Protein AF-A0A7X3YQQ8-F1 (afdb_monomer_lite)

Radius of gyration: 18.49 Å; chains: 1; bounding box: 49×36×47 Å

Foldseek 3Di:
DVVVVVVLLVVLLVVLQVVLVVVVVPDDPPPALEEATQDPFLQSDDQDPSAAYEYEHRQVQADEPPDCDGSVNVRLVRNLQDNVPHGGDPSVRYDYHHHHPVLSVVLSVLSSQLVVLVVCLVCVVVVVHDPVRNVVSVVSNVVSVVSNVVSSVVD

Sequence (155 aa):
MDRAGQLEKSLVLMEIDKTLAESIRGMDRGHFAAVQVAPRSSVDVPDDPGGVRAVVLGVAHAHTSRSDSSDAMTEVKDILLQRGNAPRVYRNTLVFLAADSRQMDTLQDAMGIYLAWNDIVRDAERLDLRASDVALATTRTTEARETVQTRLKEA

Secondary structure (DSSP, 8-state):
-HHHHHHHHHHHHHHHHHHHHHHHHTS--TT-S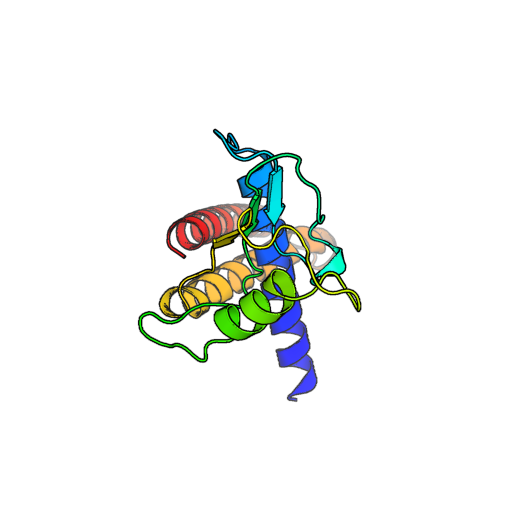EEEES-SSGGGS---SS--EEEE--TTS-B-TT-TTSHHHHHHHHHHHEETTEE-S-GGGEEEE--BHHHHHHHHHHHHHHHHHHHHHHTTTTTT--HHHHHHHHHHHHHHHHHHHHHHHH-

Structure (mmCIF, N/CA/C/O backbone):
data_AF-A0A7X3YQQ8-F1
#
_entry.id   AF-A0A7X3YQQ8-F1
#
loop_
_atom_site.group_PDB
_atom_site.id
_atom_site.type_symbol
_atom_site.label_atom_id
_atom_site.label_alt_id
_atom_site.label_comp_id
_atom_site.label_asym_id
_atom_site.label_entity_id
_atom_site.label_seq_id
_atom_site.pdbx_PDB_ins_code
_atom_site.Cartn_x
_atom_site.Cartn_y
_atom_site.Cartn_z
_atom_site.occupancy
_atom_site.B_iso_or_equiv
_atom_site.auth_seq_id
_atom_site.auth_comp_id
_atom_site.auth_asym_id
_atom_site.auth_atom_id
_atom_site.pdbx_PDB_model_num
ATOM 1 N N . MET A 1 1 ? 0.538 -22.872 16.201 1.00 54.91 1 MET A N 1
ATOM 2 C CA . MET A 1 1 ? 0.279 -21.447 16.498 1.00 54.91 1 MET A CA 1
ATOM 3 C C . MET A 1 1 ? 0.839 -20.502 15.433 1.00 54.91 1 MET A C 1
ATOM 5 O O . MET A 1 1 ? 0.209 -19.490 15.199 1.00 54.91 1 MET A O 1
ATOM 9 N N . ASP A 1 2 ? 1.927 -20.838 14.729 1.00 70.69 2 ASP A N 1
ATOM 10 C CA . ASP A 1 2 ? 2.587 -19.933 13.760 1.00 70.69 2 ASP A CA 1
ATOM 11 C C . ASP A 1 2 ? 1.749 -19.585 12.499 1.00 70.69 2 ASP A C 1
ATOM 13 O O . ASP A 1 2 ? 1.724 -18.450 12.036 1.00 70.69 2 ASP A O 1
ATOM 17 N N . ARG A 1 3 ? 0.942 -20.526 11.986 1.00 57.78 3 ARG A N 1
ATOM 18 C CA . ARG A 1 3 ? 0.157 -20.314 10.752 1.00 57.78 3 ARG A CA 1
ATOM 19 C C . ARG A 1 3 ? -0.961 -19.265 10.872 1.00 57.78 3 ARG A C 1
ATOM 21 O O . ARG A 1 3 ? -1.295 -18.638 9.877 1.00 57.78 3 ARG A O 1
ATOM 28 N N . ALA A 1 4 ? -1.554 -19.093 12.056 1.00 65.62 4 ALA A N 1
ATOM 29 C CA . ALA A 1 4 ? -2.653 -18.142 12.255 1.00 65.62 4 ALA A CA 1
ATOM 30 C C . ALA A 1 4 ? -2.148 -16.690 12.215 1.00 65.62 4 ALA A C 1
ATOM 32 O O . ALA A 1 4 ? -2.659 -15.894 11.435 1.00 65.62 4 ALA A O 1
ATOM 33 N N . GLY A 1 5 ? -1.068 -16.389 12.947 1.00 74.00 5 GLY A N 1
ATOM 34 C CA . GLY A 1 5 ? -0.453 -15.057 12.931 1.00 74.00 5 GLY A CA 1
ATOM 35 C C . GLY A 1 5 ? 0.136 -14.677 11.567 1.00 74.00 5 GLY A C 1
ATOM 36 O O . GLY A 1 5 ? 0.095 -13.515 11.173 1.00 74.00 5 GLY A O 1
ATOM 37 N N . GLN A 1 6 ? 0.626 -15.652 10.792 1.00 73.88 6 GLN A N 1
ATOM 38 C CA . GLN A 1 6 ? 1.072 -15.403 9.416 1.00 73.88 6 GLN A CA 1
ATOM 39 C C . GLN A 1 6 ? -0.080 -14.982 8.495 1.00 73.88 6 GLN A C 1
ATOM 41 O O . GLN A 1 6 ? 0.081 -14.041 7.722 1.00 73.88 6 GLN A O 1
ATOM 46 N N . LEU A 1 7 ? -1.243 -15.635 8.596 1.00 72.38 7 LEU A N 1
ATOM 47 C CA . LEU A 1 7 ? -2.426 -15.264 7.814 1.00 72.38 7 LEU A CA 1
ATOM 48 C C . LEU A 1 7 ? -2.931 -13.864 8.186 1.00 72.38 7 LEU A C 1
ATOM 50 O O . LEU A 1 7 ? -3.274 -13.091 7.294 1.00 72.38 7 LEU A O 1
ATOM 54 N N . GLU A 1 8 ? -2.920 -13.522 9.476 1.00 86.06 8 GLU A N 1
ATOM 55 C CA . GLU A 1 8 ? -3.277 -12.183 9.962 1.00 86.06 8 GLU A CA 1
ATOM 56 C C . GLU A 1 8 ? -2.327 -11.115 9.411 1.00 86.06 8 GLU A C 1
ATOM 58 O O . GLU A 1 8 ? -2.778 -10.120 8.846 1.00 86.06 8 GLU A O 1
ATOM 63 N N . LYS A 1 9 ? -1.010 -11.351 9.467 1.00 88.88 9 LYS A N 1
ATOM 64 C CA . LYS A 1 9 ? -0.023 -10.423 8.902 1.00 88.88 9 LYS A CA 1
ATOM 65 C C . LYS A 1 9 ? -0.199 -10.248 7.392 1.00 88.88 9 LYS A C 1
ATOM 67 O O . LYS A 1 9 ? -0.160 -9.127 6.896 1.00 88.88 9 LYS A O 1
ATOM 72 N N . SER A 1 10 ? -0.417 -11.335 6.651 1.00 91.31 10 SER A N 1
ATOM 73 C CA . SER A 1 10 ? -0.663 -11.263 5.205 1.00 91.31 10 SER A CA 1
ATOM 74 C C . SER A 1 10 ? -1.930 -10.476 4.864 1.00 91.31 10 SER A C 1
ATOM 76 O O . SER A 1 10 ? -1.923 -9.711 3.901 1.00 91.31 10 SER A O 1
ATOM 78 N N . LEU A 1 11 ? -2.998 -10.633 5.652 1.00 93.56 11 LEU A N 1
ATOM 79 C CA . LEU A 1 11 ? -4.234 -9.870 5.482 1.00 93.56 11 LEU A CA 1
ATOM 80 C C . LEU A 1 11 ? -4.001 -8.373 5.711 1.00 93.56 11 LEU A C 1
ATOM 82 O O . LEU A 1 11 ? -4.444 -7.557 4.906 1.00 93.56 11 LEU A O 1
ATOM 86 N N . VAL A 1 12 ? -3.265 -8.020 6.768 1.00 95.56 12 VAL A N 1
ATOM 87 C CA . VAL A 1 12 ? -2.916 -6.628 7.078 1.00 95.56 12 VAL A CA 1
ATOM 88 C C . VAL A 1 12 ? -2.138 -5.989 5.927 1.00 95.56 12 VAL A C 1
ATOM 90 O O . VAL A 1 12 ? -2.521 -4.920 5.459 1.00 95.56 12 VAL A O 1
ATOM 93 N N . LEU A 1 13 ? -1.087 -6.645 5.423 1.00 94.94 13 LEU A N 1
ATOM 94 C CA . LEU A 1 13 ? -0.292 -6.117 4.306 1.00 94.94 13 LEU A CA 1
ATOM 95 C C . LEU A 1 13 ? -1.132 -5.946 3.032 1.00 94.94 13 LEU A C 1
ATOM 97 O O . LEU A 1 13 ? -1.028 -4.919 2.364 1.00 94.94 13 LEU A O 1
ATOM 101 N N . MET A 1 14 ? -2.010 -6.909 2.731 1.00 95.75 14 MET A N 1
ATOM 102 C CA . MET A 1 14 ? -2.920 -6.826 1.586 1.00 95.75 14 MET A CA 1
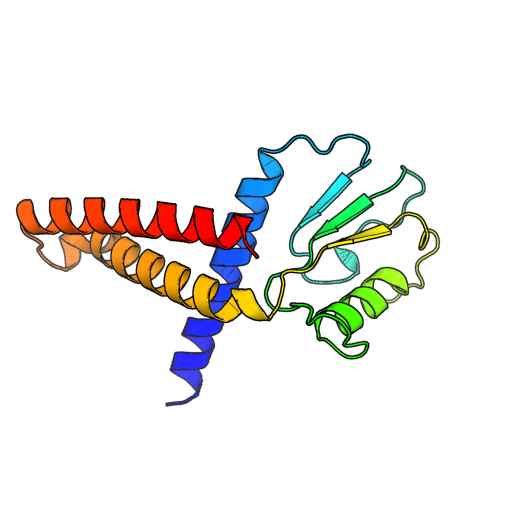ATOM 103 C C . MET A 1 14 ? -3.862 -5.622 1.686 1.00 95.75 14 MET A C 1
ATOM 105 O O . MET A 1 14 ? -4.069 -4.922 0.692 1.00 95.75 14 MET A O 1
ATOM 109 N N . GLU A 1 15 ? -4.438 -5.367 2.863 1.00 96.44 15 GLU A N 1
ATOM 110 C CA . GLU A 1 15 ? -5.339 -4.226 3.036 1.00 96.44 15 GLU A CA 1
ATOM 111 C C . GLU A 1 15 ? -4.577 -2.895 2.977 1.00 96.44 15 GLU A C 1
ATOM 113 O O . GLU A 1 15 ? -5.106 -1.910 2.455 1.00 96.44 15 GLU A O 1
ATOM 118 N N . ILE A 1 16 ? -3.318 -2.854 3.429 1.00 96.75 16 ILE A N 1
ATOM 119 C CA . ILE A 1 16 ? -2.458 -1.674 3.258 1.00 96.75 16 ILE A CA 1
ATOM 120 C C . ILE A 1 16 ? -2.221 -1.402 1.770 1.00 96.75 16 ILE A C 1
ATOM 122 O O . ILE A 1 16 ? -2.460 -0.280 1.329 1.00 96.75 16 ILE A O 1
ATOM 126 N N . ASP A 1 17 ? -1.831 -2.407 0.982 1.00 96.12 17 ASP A N 1
ATOM 127 C CA . ASP A 1 17 ? -1.603 -2.254 -0.464 1.00 96.12 17 ASP A CA 1
ATOM 128 C C . ASP A 1 17 ? -2.869 -1.801 -1.203 1.00 96.12 17 ASP A C 1
ATOM 130 O O . ASP A 1 17 ? -2.823 -0.936 -2.083 1.00 96.12 17 ASP A O 1
ATOM 134 N N . LYS A 1 18 ? -4.030 -2.337 -0.817 1.00 95.56 18 LYS A N 1
ATOM 135 C CA . LYS A 1 18 ? -5.328 -1.904 -1.344 1.00 95.56 18 LYS A CA 1
ATOM 136 C C . LYS A 1 18 ? -5.618 -0.442 -0.994 1.00 95.56 18 LYS A C 1
ATOM 138 O O . LYS A 1 18 ? -5.966 0.337 -1.881 1.00 95.56 18 LYS A O 1
ATOM 143 N N . THR A 1 19 ? -5.425 -0.055 0.266 1.00 94.62 19 THR A N 1
ATOM 144 C CA . THR A 1 19 ? -5.623 1.329 0.731 1.00 94.62 19 THR A CA 1
ATOM 145 C C . THR A 1 19 ? -4.671 2.297 0.021 1.00 94.62 19 THR A C 1
ATOM 147 O O . THR A 1 19 ? -5.071 3.390 -0.382 1.00 94.62 19 THR A O 1
ATOM 150 N N . LEU A 1 20 ? -3.420 1.884 -0.197 1.00 93.94 20 LEU A N 1
ATOM 151 C CA . LEU A 1 20 ? -2.417 2.626 -0.958 1.00 93.94 20 LEU A CA 1
ATOM 152 C C . LEU A 1 20 ? -2.850 2.829 -2.415 1.00 93.94 20 LEU A C 1
ATOM 154 O O . LEU A 1 20 ? -2.794 3.949 -2.927 1.00 93.94 20 LEU A O 1
ATOM 158 N N . ALA A 1 21 ? -3.332 1.774 -3.073 1.00 93.94 21 ALA A N 1
ATOM 159 C CA . ALA A 1 21 ? -3.831 1.848 -4.442 1.00 93.94 21 ALA A CA 1
ATOM 160 C C . ALA A 1 21 ? -5.039 2.784 -4.572 1.00 93.94 21 ALA A C 1
ATOM 162 O O . ALA A 1 21 ? -5.107 3.556 -5.528 1.00 93.94 21 ALA A O 1
ATOM 163 N N . GLU A 1 22 ? -5.974 2.754 -3.622 1.00 93.62 22 GLU A N 1
ATOM 164 C CA . GLU A 1 22 ? -7.109 3.685 -3.578 1.00 93.62 22 GLU A CA 1
ATOM 165 C C . GLU A 1 22 ? -6.647 5.135 -3.382 1.00 93.62 22 GLU A C 1
ATOM 167 O O . GLU A 1 22 ? -7.100 6.025 -4.105 1.00 93.62 22 GLU A O 1
ATOM 172 N N . SER A 1 23 ? -5.697 5.362 -2.470 1.00 91.31 23 SER A N 1
ATOM 173 C CA . SER A 1 23 ? -5.113 6.681 -2.204 1.00 91.31 23 SER A CA 1
ATOM 174 C C . SER A 1 23 ? -4.450 7.272 -3.454 1.00 91.31 23 SER A C 1
ATOM 176 O O . SER A 1 23 ? -4.755 8.397 -3.845 1.00 91.31 23 SER A O 1
ATOM 178 N N . ILE A 1 24 ? -3.611 6.494 -4.147 1.00 91.12 24 ILE A N 1
ATOM 179 C CA . ILE A 1 24 ? -2.886 6.947 -5.346 1.00 91.12 24 ILE A CA 1
ATOM 180 C C . ILE A 1 24 ? -3.818 7.146 -6.543 1.00 91.12 24 ILE A C 1
ATOM 182 O O . ILE A 1 24 ? -3.620 8.080 -7.317 1.00 91.12 24 ILE A O 1
ATOM 186 N N . ARG A 1 25 ? -4.859 6.318 -6.708 1.00 88.56 25 ARG A N 1
ATOM 187 C CA . ARG A 1 25 ? -5.848 6.497 -7.791 1.00 88.56 25 ARG A CA 1
ATOM 188 C C . ARG A 1 25 ? -6.564 7.846 -7.724 1.00 88.56 25 ARG A C 1
ATOM 190 O O . ARG A 1 25 ? -6.996 8.336 -8.763 1.00 88.56 25 ARG A O 1
ATOM 197 N N . GLY A 1 26 ? -6.705 8.420 -6.529 1.00 85.56 26 GLY A N 1
ATOM 198 C CA . GLY A 1 26 ? -7.284 9.748 -6.327 1.00 85.56 26 GLY A CA 1
ATOM 199 C C . GLY A 1 26 ? -6.311 10.912 -6.546 1.00 85.56 26 GLY A C 1
ATOM 200 O O . GLY A 1 26 ? -6.747 12.061 -6.517 1.00 85.56 26 GLY A O 1
ATOM 201 N N . MET A 1 27 ? -5.016 10.648 -6.743 1.00 87.81 27 MET A N 1
ATOM 202 C CA . MET A 1 27 ? -3.985 11.679 -6.896 1.00 87.81 27 MET A CA 1
ATOM 203 C C . MET A 1 27 ? -3.713 12.017 -8.363 1.00 87.81 27 MET A C 1
ATOM 205 O O . MET A 1 27 ? -3.879 11.191 -9.263 1.00 87.81 27 MET A O 1
ATOM 209 N N . ASP A 1 28 ? -3.233 13.239 -8.599 1.00 89.56 28 ASP A N 1
ATOM 210 C CA . ASP A 1 28 ? -2.671 13.602 -9.895 1.00 89.56 28 ASP A CA 1
ATOM 211 C C . ASP A 1 28 ? -1.338 12.870 -10.107 1.00 89.56 28 ASP A C 1
ATOM 213 O O . ASP A 1 28 ? -0.409 12.962 -9.304 1.00 89.56 28 ASP A O 1
ATOM 217 N N . ARG A 1 29 ? -1.244 12.148 -11.223 1.00 89.69 29 ARG A N 1
ATOM 218 C CA . ARG A 1 29 ? -0.032 11.443 -11.660 1.00 89.69 29 ARG A CA 1
ATOM 219 C C . ARG A 1 29 ? 1.044 12.382 -12.212 1.00 89.69 29 ARG A C 1
ATOM 221 O O . ARG A 1 29 ? 2.142 11.922 -12.529 1.00 89.69 29 ARG A O 1
ATOM 228 N N . GLY A 1 30 ? 0.740 13.669 -12.379 1.00 91.00 30 GLY A N 1
ATOM 229 C CA . GLY A 1 30 ? 1.662 14.670 -12.900 1.00 91.00 30 GLY A CA 1
ATOM 230 C C . GLY A 1 30 ? 2.192 14.284 -14.282 1.00 91.00 30 GLY A C 1
ATOM 231 O O . GLY A 1 30 ? 1.432 13.965 -15.195 1.00 91.00 30 GLY A O 1
ATOM 232 N N . HIS A 1 31 ? 3.518 14.285 -14.437 1.00 90.44 31 HIS A N 1
ATOM 233 C CA . HIS A 1 31 ? 4.180 13.979 -15.711 1.00 90.44 31 HIS A CA 1
ATOM 234 C C . HIS A 1 31 ? 4.415 12.481 -15.971 1.00 90.44 31 HIS A C 1
ATOM 236 O O . HIS A 1 31 ? 4.985 12.130 -17.006 1.00 90.44 31 HIS A O 1
ATOM 242 N N . PHE A 1 32 ? 3.991 11.586 -15.072 1.00 94.12 32 PHE A N 1
ATOM 243 C CA . PHE A 1 32 ? 4.135 10.149 -15.296 1.00 94.12 32 PHE A CA 1
ATOM 244 C C . PHE A 1 32 ? 3.110 9.635 -16.314 1.00 94.12 32 PHE A C 1
ATOM 246 O O . PHE A 1 32 ? 1.897 9.850 -16.197 1.00 94.12 32 PHE A O 1
ATOM 253 N N . ALA A 1 33 ? 3.594 8.872 -17.295 1.00 93.56 33 ALA A N 1
ATOM 254 C CA . ALA A 1 33 ? 2.766 8.211 -18.299 1.00 93.56 33 ALA A CA 1
ATOM 255 C C . ALA A 1 33 ? 1.788 7.214 -17.661 1.00 93.56 33 ALA A C 1
ATOM 257 O O . ALA A 1 33 ? 0.658 7.077 -18.129 1.00 93.56 33 ALA A O 1
ATOM 258 N N . ALA A 1 34 ? 2.199 6.567 -16.568 1.00 92.56 34 ALA A N 1
ATOM 259 C CA . ALA A 1 34 ? 1.345 5.750 -15.718 1.00 92.56 34 ALA A CA 1
ATOM 260 C C . ALA A 1 34 ? 1.969 5.572 -14.324 1.00 92.56 34 ALA A C 1
ATOM 262 O O . ALA A 1 34 ? 3.187 5.677 -14.168 1.00 92.56 34 ALA A O 1
ATOM 263 N N . VAL A 1 35 ? 1.131 5.238 -13.342 1.00 95.38 35 VAL A N 1
ATOM 264 C CA . VAL A 1 35 ? 1.557 4.831 -11.996 1.00 95.38 35 VAL A CA 1
ATOM 265 C C . VAL A 1 35 ? 1.090 3.395 -11.763 1.00 95.38 35 VAL A C 1
ATOM 267 O O . VAL A 1 35 ? -0.101 3.107 -11.871 1.00 95.38 35 VAL A O 1
ATOM 270 N N . GLN A 1 36 ? 2.022 2.479 -11.516 1.00 95.38 36 GLN A N 1
ATOM 271 C CA . GLN A 1 36 ? 1.752 1.103 -11.104 1.00 95.38 36 GLN A CA 1
ATOM 272 C C . GLN A 1 36 ? 1.872 1.042 -9.584 1.00 95.38 36 GLN A C 1
ATOM 274 O O . GLN A 1 36 ? 2.886 1.469 -9.044 1.00 95.38 36 GLN A O 1
ATOM 279 N N . VAL A 1 37 ? 0.847 0.538 -8.900 1.00 96.06 37 VAL A N 1
ATOM 280 C CA . VAL A 1 37 ? 0.817 0.471 -7.432 1.00 96.06 37 VAL A CA 1
ATOM 281 C C . VAL A 1 37 ? 0.720 -0.977 -6.998 1.00 96.06 37 VAL A C 1
ATOM 283 O O . VAL A 1 37 ? -0.143 -1.692 -7.507 1.00 96.06 37 VAL A O 1
ATOM 286 N N . ALA A 1 38 ? 1.596 -1.372 -6.075 1.00 95.69 38 ALA A N 1
ATOM 287 C CA . ALA A 1 38 ? 1.711 -2.715 -5.525 1.00 95.69 38 ALA A CA 1
ATOM 288 C C . ALA A 1 38 ? 1.591 -3.813 -6.607 1.00 95.69 38 ALA A C 1
ATOM 290 O O . ALA A 1 38 ? 0.694 -4.660 -6.527 1.00 95.69 38 ALA A O 1
ATOM 291 N N . PRO A 1 39 ? 2.435 -3.782 -7.665 1.00 95.88 39 PRO A N 1
ATOM 292 C CA . PRO A 1 39 ? 2.456 -4.864 -8.645 1.00 95.88 39 PRO A CA 1
ATOM 293 C C . PRO A 1 39 ? 2.759 -6.187 -7.931 1.00 95.88 39 PRO A C 1
ATOM 295 O O . PRO A 1 39 ? 3.575 -6.222 -7.014 1.00 95.88 39 PRO A O 1
ATOM 298 N N . ARG A 1 40 ? 2.107 -7.280 -8.341 1.00 92.88 40 ARG A N 1
ATOM 299 C CA . ARG A 1 40 ? 2.345 -8.610 -7.755 1.00 92.88 40 ARG A CA 1
ATOM 300 C C . ARG A 1 40 ? 3.557 -9.297 -8.373 1.00 92.88 40 ARG A C 1
ATOM 302 O O . ARG A 1 40 ? 4.052 -10.271 -7.819 1.00 92.88 40 ARG A O 1
ATOM 309 N N . SER A 1 41 ? 3.954 -8.855 -9.564 1.00 94.19 41 SER A N 1
ATOM 310 C CA . SER A 1 41 ? 5.130 -9.336 -10.280 1.00 94.19 41 SER A CA 1
ATOM 311 C C . SER A 1 41 ? 5.578 -8.337 -11.346 1.00 94.19 41 SER A C 1
ATOM 313 O O . SER A 1 41 ? 4.820 -7.451 -11.756 1.00 94.19 41 SER A O 1
ATOM 315 N N . SER A 1 42 ? 6.764 -8.557 -11.910 1.00 95.88 42 SER A N 1
ATOM 316 C CA . SER A 1 42 ? 7.284 -7.793 -13.050 1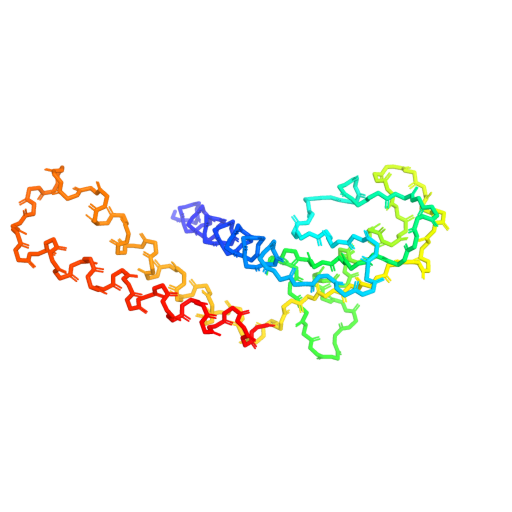.00 95.88 42 SER A CA 1
ATOM 317 C C . SER A 1 42 ? 6.404 -7.812 -14.311 1.00 95.88 42 SER A C 1
ATOM 319 O O . SER A 1 42 ? 6.544 -6.931 -15.162 1.00 95.88 42 SER A O 1
ATOM 321 N N . VAL A 1 43 ? 5.467 -8.761 -14.446 1.00 95.69 43 VAL A N 1
ATOM 322 C CA . VAL A 1 43 ? 4.496 -8.816 -15.561 1.00 95.69 43 VAL A CA 1
ATOM 323 C C . VAL A 1 43 ? 3.468 -7.687 -15.480 1.00 95.69 43 VAL A C 1
ATOM 325 O O . VAL A 1 43 ? 3.020 -7.193 -16.520 1.00 95.69 43 VAL A O 1
ATOM 328 N N . ASP A 1 44 ? 3.129 -7.254 -14.264 1.00 94.88 44 ASP A N 1
ATOM 329 C CA . ASP A 1 44 ? 2.103 -6.236 -14.009 1.00 94.88 44 ASP A CA 1
ATOM 330 C C . ASP A 1 44 ? 2.575 -4.824 -14.370 1.00 94.88 44 ASP A C 1
ATOM 332 O O . ASP A 1 44 ? 1.778 -3.887 -14.441 1.00 94.88 44 ASP A O 1
ATOM 336 N N . VAL A 1 45 ? 3.874 -4.663 -14.632 1.00 95.38 45 VAL A N 1
ATOM 337 C CA . VAL A 1 45 ? 4.461 -3.416 -15.110 1.00 95.38 45 VAL A CA 1
ATOM 338 C C . VAL A 1 45 ? 4.646 -3.519 -16.630 1.00 95.38 45 VAL A C 1
ATOM 340 O O . VAL A 1 45 ? 5.464 -4.310 -17.104 1.00 95.38 45 VAL A O 1
ATOM 343 N N . PRO A 1 46 ? 3.927 -2.733 -17.450 1.00 93.94 46 PRO A N 1
ATOM 344 C CA . PRO A 1 46 ? 4.113 -2.744 -18.901 1.00 93.94 46 PRO A CA 1
ATOM 345 C C . PRO A 1 46 ? 5.532 -2.333 -19.325 1.00 93.94 46 PRO A C 1
ATOM 347 O O . PRO A 1 46 ? 6.186 -1.540 -18.647 1.00 93.94 46 PRO A O 1
ATOM 350 N N . ASP A 1 47 ? 6.013 -2.877 -20.445 1.00 93.88 47 ASP A N 1
ATOM 351 C CA . ASP A 1 47 ? 7.289 -2.505 -21.076 1.00 93.88 47 ASP A CA 1
ATOM 352 C C . ASP A 1 47 ? 7.010 -1.900 -22.451 1.00 93.88 47 ASP A C 1
ATOM 354 O O . ASP A 1 47 ? 6.920 -2.605 -23.453 1.00 93.88 47 ASP A O 1
ATOM 358 N N . ASP A 1 48 ? 6.789 -0.591 -22.478 1.00 88.69 48 ASP A N 1
ATOM 359 C CA . ASP A 1 48 ? 6.458 0.155 -23.686 1.00 88.69 48 ASP A CA 1
ATOM 360 C C . ASP A 1 48 ? 7.169 1.518 -23.701 1.00 88.69 48 ASP A C 1
ATOM 362 O O . ASP A 1 48 ? 7.516 2.048 -22.642 1.00 88.69 48 ASP A O 1
ATOM 366 N N . PRO A 1 49 ? 7.384 2.113 -24.889 1.00 87.50 49 PRO A N 1
ATOM 367 C CA . PRO A 1 49 ? 8.069 3.397 -25.026 1.00 87.50 49 PRO A CA 1
ATOM 368 C C . PRO A 1 49 ? 7.204 4.604 -24.617 1.00 87.50 49 PRO A C 1
ATOM 370 O O . PRO A 1 49 ? 7.587 5.740 -24.886 1.00 87.50 49 PRO A O 1
ATOM 373 N N . GLY A 1 50 ? 6.037 4.397 -23.993 1.00 84.88 50 GLY A N 1
ATOM 374 C CA . GLY A 1 50 ? 5.006 5.416 -23.755 1.00 84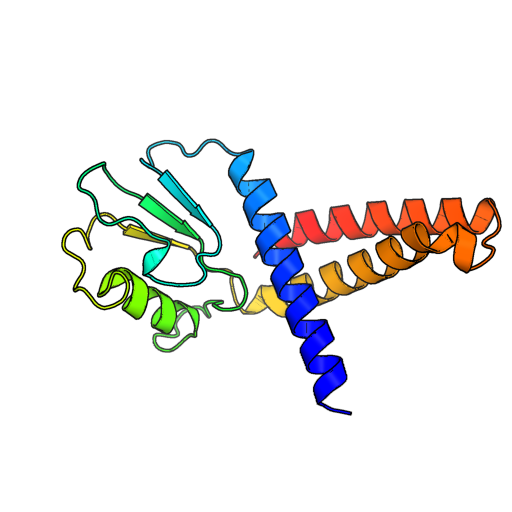.88 50 GLY A CA 1
ATOM 375 C C . GLY A 1 50 ? 5.356 6.510 -22.739 1.00 84.88 50 GLY A C 1
ATOM 376 O O . GLY A 1 50 ? 4.492 7.319 -22.411 1.00 84.88 50 GLY A O 1
ATOM 377 N N . GLY A 1 51 ? 6.595 6.551 -22.243 1.00 89.06 51 GLY A N 1
ATOM 378 C CA . GLY A 1 51 ? 7.098 7.554 -21.304 1.00 89.06 51 GLY A CA 1
ATOM 379 C C . GLY A 1 51 ? 7.491 6.975 -19.944 1.00 89.06 51 GLY A C 1
ATOM 380 O O . GLY A 1 51 ? 7.507 5.762 -19.739 1.00 89.06 51 GLY A O 1
ATOM 381 N N . VAL A 1 52 ? 7.839 7.865 -19.011 1.00 94.31 52 VAL A N 1
ATOM 382 C CA . VAL A 1 52 ? 8.293 7.485 -17.665 1.00 94.31 52 VAL A CA 1
ATOM 383 C C . VAL A 1 52 ? 7.116 7.001 -16.821 1.00 94.31 52 VAL A C 1
ATOM 385 O O . VAL A 1 52 ? 6.059 7.633 -16.791 1.00 94.31 52 VAL A O 1
ATOM 388 N N . ARG A 1 53 ? 7.307 5.894 -16.108 1.00 94.31 53 ARG A N 1
ATOM 389 C CA . ARG A 1 53 ? 6.324 5.259 -15.233 1.00 94.31 53 ARG A CA 1
ATOM 390 C C . ARG A 1 53 ? 6.823 5.255 -13.800 1.00 94.31 53 ARG A C 1
ATOM 392 O O . ARG A 1 53 ? 7.985 4.939 -13.551 1.00 94.31 53 ARG A O 1
ATOM 399 N N . ALA A 1 54 ? 5.932 5.576 -12.873 1.00 96.00 54 ALA A N 1
ATOM 400 C CA . ALA A 1 54 ? 6.189 5.380 -11.457 1.00 96.00 54 ALA A CA 1
ATOM 401 C C . ALA A 1 54 ? 5.698 3.987 -11.046 1.00 96.00 54 ALA A C 1
ATOM 403 O O . ALA A 1 54 ? 4.583 3.596 -11.386 1.00 96.00 54 ALA A O 1
ATOM 404 N N . VAL A 1 55 ? 6.519 3.251 -10.312 1.00 96.81 55 VAL A N 1
ATOM 405 C CA . VAL A 1 55 ? 6.202 1.949 -9.734 1.00 96.81 55 VAL A CA 1
ATOM 406 C C . VAL A 1 55 ? 6.303 2.092 -8.222 1.00 96.81 55 VAL A C 1
ATOM 408 O O . VAL A 1 55 ? 7.394 2.213 -7.671 1.00 96.81 55 VAL A O 1
ATOM 411 N N . VAL A 1 56 ? 5.158 2.108 -7.553 1.00 96.56 56 VAL A N 1
ATOM 412 C CA . VAL A 1 56 ? 5.068 2.084 -6.095 1.00 96.56 56 VAL A CA 1
ATOM 413 C C . VAL A 1 56 ? 5.011 0.624 -5.673 1.00 96.56 56 VAL A C 1
ATOM 415 O O . VAL A 1 56 ? 4.048 -0.071 -5.998 1.00 96.56 56 VAL A O 1
ATOM 418 N N . LEU A 1 57 ? 6.061 0.143 -5.015 1.00 96.88 57 LEU A N 1
ATOM 419 C CA . LEU A 1 57 ? 6.148 -1.234 -4.544 1.00 96.88 57 LEU A CA 1
ATOM 420 C C . LEU A 1 57 ? 5.108 -1.498 -3.453 1.00 96.88 57 LEU A C 1
ATOM 422 O O . LEU A 1 57 ? 4.716 -0.587 -2.723 1.00 96.88 57 LEU A O 1
ATOM 426 N N . GLY A 1 58 ? 4.680 -2.755 -3.347 1.00 95.00 58 GLY A N 1
ATOM 427 C CA . GLY A 1 58 ? 3.835 -3.183 -2.237 1.00 95.00 58 GLY A CA 1
ATOM 428 C C . GLY A 1 58 ? 4.582 -3.066 -0.910 1.00 95.00 58 GLY A C 1
ATOM 429 O O . GLY A 1 58 ? 5.810 -3.174 -0.861 1.00 95.00 58 GLY A O 1
ATOM 430 N N . VAL A 1 59 ? 3.850 -2.875 0.182 1.00 94.25 59 VAL A N 1
ATOM 431 C CA . VAL A 1 59 ? 4.438 -2.601 1.501 1.00 94.25 59 VAL A CA 1
ATOM 432 C C . VAL A 1 59 ? 5.202 -3.782 2.107 1.00 94.25 59 VAL A C 1
ATOM 434 O O . VAL A 1 59 ? 5.970 -3.608 3.050 1.00 94.25 59 VAL A O 1
ATOM 437 N N . ALA A 1 60 ? 5.046 -4.979 1.535 1.00 93.25 60 ALA A N 1
ATOM 438 C CA . ALA A 1 60 ? 5.896 -6.131 1.828 1.00 93.25 60 ALA A CA 1
ATOM 439 C C . ALA A 1 60 ? 7.356 -5.928 1.373 1.00 93.25 60 ALA A C 1
ATOM 441 O O . ALA A 1 60 ? 8.259 -6.557 1.915 1.00 93.25 60 ALA A O 1
ATOM 442 N N . HIS A 1 61 ? 7.595 -5.034 0.411 1.00 94.88 61 HIS A N 1
ATOM 443 C CA . HIS A 1 61 ? 8.906 -4.726 -0.156 1.00 94.88 61 HIS A CA 1
ATOM 444 C C . HIS A 1 61 ? 9.385 -3.354 0.324 1.00 94.88 61 HIS A C 1
ATOM 446 O O . HIS A 1 61 ? 9.643 -2.449 -0.471 1.00 94.88 61 HIS A O 1
ATOM 452 N N . ALA A 1 62 ? 9.474 -3.181 1.643 1.00 94.00 62 ALA A N 1
ATOM 453 C CA . ALA A 1 62 ? 9.941 -1.938 2.244 1.00 94.00 62 ALA A CA 1
ATOM 454 C C . ALA A 1 62 ? 11.456 -1.748 2.068 1.00 94.00 62 ALA A C 1
ATOM 456 O O . ALA A 1 62 ? 12.234 -2.702 1.943 1.00 94.00 62 ALA A O 1
ATOM 457 N N . HIS A 1 63 ? 11.888 -0.490 2.067 1.00 95.06 63 HIS A N 1
ATOM 458 C CA . HIS A 1 63 ? 13.290 -0.117 1.958 1.00 95.06 63 HIS A CA 1
ATOM 459 C C . HIS A 1 63 ? 13.815 0.423 3.286 1.00 95.06 63 HIS A C 1
ATOM 461 O O . HIS A 1 63 ? 13.160 1.209 3.967 1.00 95.06 63 HIS A O 1
ATOM 467 N N . THR A 1 64 ? 15.044 0.050 3.630 1.00 91.69 64 THR A N 1
ATOM 468 C CA . THR A 1 64 ? 15.782 0.666 4.734 1.00 91.69 64 THR A CA 1
ATOM 469 C C . THR A 1 64 ? 16.868 1.552 4.158 1.00 91.69 64 THR A C 1
ATOM 471 O O . THR A 1 64 ? 17.694 1.092 3.370 1.00 91.69 64 THR A O 1
ATOM 474 N N . SER A 1 65 ? 16.898 2.816 4.585 1.00 84.00 65 SER A N 1
ATOM 475 C CA . SER A 1 65 ? 17.914 3.772 4.143 1.00 84.00 65 SER A CA 1
ATOM 476 C C . SER A 1 65 ? 19.327 3.195 4.284 1.00 84.00 65 SER A C 1
ATOM 478 O O . SER A 1 65 ? 19.686 2.678 5.345 1.00 84.00 65 SER A O 1
ATOM 480 N N . ARG A 1 66 ? 20.135 3.341 3.225 1.00 81.50 66 ARG A N 1
ATOM 481 C CA . ARG A 1 66 ? 21.529 2.860 3.126 1.00 81.50 66 ARG A CA 1
ATOM 482 C C . ARG A 1 66 ? 21.684 1.332 3.091 1.00 81.50 66 ARG A C 1
ATOM 484 O O . ARG A 1 66 ? 22.778 0.842 3.356 1.00 81.50 66 ARG A O 1
ATOM 491 N N . SER A 1 67 ? 20.625 0.588 2.764 1.00 85.25 67 SER A N 1
ATOM 492 C CA . SER A 1 67 ? 20.685 -0.862 2.550 1.00 85.25 67 SER A CA 1
ATOM 493 C C . SER A 1 67 ? 20.533 -1.228 1.072 1.00 85.25 67 SER A C 1
ATOM 495 O O . SER A 1 67 ? 19.448 -1.117 0.499 1.00 85.25 67 SER A O 1
ATOM 497 N N . ASP A 1 68 ? 21.601 -1.756 0.472 1.00 79.62 68 ASP A N 1
ATOM 498 C CA . ASP A 1 68 ? 21.602 -2.222 -0.925 1.00 79.62 68 ASP A CA 1
ATOM 499 C C . ASP A 1 68 ? 20.963 -3.615 -1.112 1.00 79.62 68 ASP A C 1
ATOM 501 O O . ASP A 1 68 ? 20.811 -4.098 -2.241 1.00 79.62 68 ASP A O 1
ATOM 505 N N . SER A 1 69 ? 20.579 -4.270 -0.011 1.00 85.94 69 SER A N 1
ATOM 506 C CA . SER A 1 69 ? 20.045 -5.638 0.025 1.00 85.94 69 SER A CA 1
ATOM 507 C C . SER A 1 69 ? 18.689 -5.742 0.731 1.00 85.94 69 SER A C 1
ATOM 509 O O . SER A 1 69 ? 18.396 -6.755 1.357 1.00 85.94 69 SER A O 1
ATOM 511 N N . SER A 1 70 ? 17.883 -4.682 0.680 1.00 91.06 70 SER A N 1
ATOM 512 C CA . SER A 1 70 ? 16.493 -4.707 1.163 1.00 91.06 70 SER A CA 1
ATOM 513 C C . SER A 1 70 ? 15.558 -5.473 0.218 1.00 91.06 70 SER A C 1
ATOM 515 O O . SER A 1 70 ? 15.861 -5.646 -0.967 1.00 91.06 70 SER A O 1
ATOM 517 N N . ASP A 1 71 ? 14.391 -5.874 0.725 1.00 92.44 71 ASP A N 1
ATOM 518 C CA . ASP A 1 71 ? 13.344 -6.535 -0.067 1.00 92.44 71 ASP A CA 1
ATOM 519 C C . ASP A 1 71 ? 12.881 -5.658 -1.237 1.00 92.44 71 ASP A C 1
ATOM 521 O O . ASP A 1 71 ? 12.706 -6.155 -2.350 1.00 92.44 71 ASP A O 1
ATOM 525 N N . ALA A 1 72 ? 12.811 -4.337 -1.024 1.00 95.25 72 ALA A N 1
ATOM 526 C CA . ALA A 1 72 ? 12.610 -3.355 -2.087 1.00 95.25 72 ALA A CA 1
ATOM 527 C C . ALA A 1 72 ? 13.644 -3.495 -3.212 1.00 95.25 72 ALA A C 1
ATOM 529 O O . ALA A 1 72 ? 13.286 -3.574 -4.381 1.00 95.25 72 ALA A O 1
ATOM 530 N N . MET A 1 73 ? 14.938 -3.547 -2.879 1.00 94.69 73 MET A N 1
ATOM 531 C CA . MET A 1 73 ? 16.002 -3.621 -3.887 1.00 94.69 73 MET A CA 1
ATOM 532 C C . MET A 1 73 ? 15.980 -4.938 -4.663 1.00 94.69 73 MET A C 1
ATOM 534 O O . MET A 1 73 ? 16.374 -4.960 -5.831 1.00 94.69 73 MET A O 1
ATOM 538 N N . THR A 1 74 ? 15.531 -6.024 -4.036 1.00 94.25 74 THR A N 1
ATOM 539 C CA . THR A 1 74 ? 15.334 -7.314 -4.707 1.00 94.25 74 THR A CA 1
ATOM 540 C C . THR A 1 74 ? 14.200 -7.224 -5.726 1.00 94.25 74 THR A C 1
ATOM 542 O O . THR A 1 74 ? 14.410 -7.560 -6.891 1.00 94.25 74 THR A O 1
ATOM 545 N N . GLU A 1 75 ? 13.052 -6.678 -5.329 1.00 95.88 75 GLU A N 1
ATOM 546 C CA . GLU A 1 75 ? 1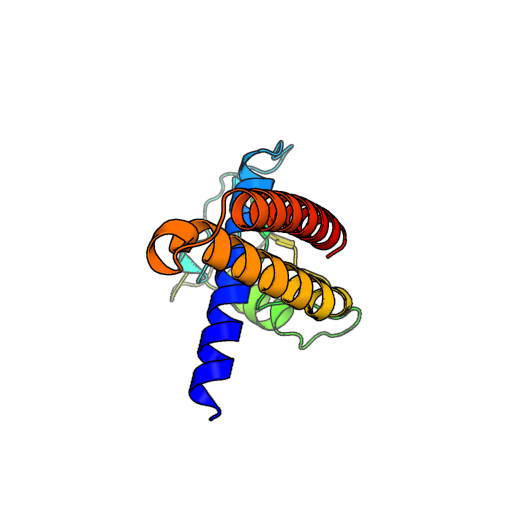1.889 -6.506 -6.208 1.00 95.88 75 GLU A CA 1
ATOM 547 C C . GLU A 1 75 ? 12.171 -5.520 -7.352 1.00 95.88 75 GLU A C 1
ATOM 549 O O . GLU A 1 75 ? 11.883 -5.791 -8.517 1.00 95.88 75 GLU A O 1
ATOM 554 N N . VAL A 1 76 ? 12.838 -4.400 -7.054 1.00 95.88 76 VAL A N 1
ATOM 555 C CA . VAL A 1 76 ? 13.272 -3.423 -8.064 1.00 95.88 76 VAL A CA 1
ATOM 556 C C . VAL A 1 76 ? 14.160 -4.087 -9.107 1.00 95.88 76 VAL A C 1
ATOM 558 O O . VAL A 1 76 ? 13.980 -3.836 -10.294 1.00 95.88 76 VAL A O 1
ATOM 561 N N . LYS A 1 77 ? 15.112 -4.936 -8.700 1.00 95.12 77 LYS A N 1
ATOM 562 C CA . LYS A 1 77 ? 15.985 -5.644 -9.647 1.00 95.12 77 LYS A CA 1
ATOM 563 C C . LYS A 1 77 ? 15.192 -6.587 -10.549 1.00 95.12 77 LYS A C 1
ATOM 565 O O . LYS A 1 77 ? 15.497 -6.626 -11.740 1.00 95.12 77 LYS A O 1
ATOM 570 N N . ASP A 1 78 ? 14.192 -7.295 -10.023 1.00 95.81 78 ASP A N 1
ATOM 571 C CA . ASP A 1 78 ? 13.328 -8.154 -10.841 1.00 95.81 78 ASP A CA 1
ATOM 572 C C . ASP A 1 78 ? 12.552 -7.332 -11.879 1.00 95.81 78 ASP A C 1
ATOM 574 O O . ASP A 1 78 ? 12.720 -7.532 -13.082 1.00 95.81 78 ASP A O 1
ATOM 578 N N . ILE A 1 79 ? 11.801 -6.319 -11.435 1.00 96.69 79 ILE A N 1
ATOM 579 C CA . ILE A 1 79 ? 10.965 -5.479 -12.310 1.00 96.69 79 ILE A CA 1
ATOM 580 C C . ILE A 1 79 ? 11.803 -4.688 -13.327 1.00 96.69 79 ILE A C 1
ATOM 582 O O . ILE A 1 79 ? 11.386 -4.487 -14.472 1.00 96.69 79 ILE A O 1
ATOM 586 N N . LEU A 1 80 ? 12.981 -4.206 -12.925 1.00 95.88 80 LEU A N 1
ATOM 587 C CA . LEU A 1 80 ? 13.867 -3.420 -13.783 1.00 95.88 80 LEU A CA 1
ATOM 588 C C . LEU A 1 80 ? 14.493 -4.274 -14.888 1.00 95.88 80 LEU A C 1
ATOM 590 O O . LEU A 1 80 ? 14.683 -3.786 -16.004 1.00 95.88 80 LEU A O 1
ATOM 594 N N . LEU A 1 81 ? 14.862 -5.520 -14.586 1.00 96.12 81 LEU A N 1
ATOM 595 C CA . LEU A 1 81 ? 15.565 -6.391 -15.527 1.00 96.12 81 LEU A CA 1
ATOM 596 C C . LEU A 1 81 ? 14.615 -7.237 -16.369 1.00 96.12 81 LEU A C 1
ATOM 598 O O . LEU A 1 81 ? 14.953 -7.538 -17.517 1.00 96.12 81 LEU A O 1
ATOM 602 N N . GLN A 1 82 ? 13.454 -7.597 -15.828 1.00 95.62 82 GLN A N 1
ATOM 603 C CA . GLN A 1 82 ? 12.518 -8.534 -16.429 1.00 95.62 82 GLN A CA 1
ATOM 604 C C . GLN A 1 82 ? 11.118 -7.936 -16.584 1.00 95.62 82 GLN A C 1
ATOM 606 O O . GLN A 1 82 ? 10.690 -7.025 -15.880 1.00 95.62 82 GLN A O 1
ATOM 611 N N . ARG A 1 83 ? 10.378 -8.499 -17.531 1.00 94.31 83 ARG A N 1
ATOM 612 C CA . ARG A 1 83 ? 8.922 -8.454 -17.599 1.00 94.31 83 ARG A CA 1
ATOM 613 C C . ARG A 1 83 ? 8.447 -9.900 -17.690 1.00 94.31 83 ARG A C 1
ATOM 615 O O . ARG A 1 83 ? 8.390 -10.478 -18.780 1.00 94.31 83 ARG A O 1
ATOM 622 N N . GLY A 1 84 ? 8.162 -10.507 -16.541 1.00 93.00 84 GLY A N 1
ATOM 623 C CA . GLY A 1 84 ? 7.985 -11.955 -16.451 1.00 93.00 84 GLY A CA 1
ATOM 624 C C . GLY A 1 84 ? 9.287 -12.674 -16.791 1.00 93.00 84 GLY A C 1
ATOM 625 O O . GLY A 1 84 ? 10.291 -12.478 -16.126 1.00 93.00 84 GLY A O 1
ATOM 626 N N . ASN A 1 85 ? 9.285 -13.475 -17.857 1.00 92.38 85 ASN A N 1
ATOM 627 C CA . ASN A 1 85 ? 10.463 -14.251 -18.269 1.00 92.38 85 ASN A CA 1
ATOM 628 C C . ASN A 1 85 ? 11.274 -13.597 -19.403 1.00 92.38 85 ASN A C 1
ATOM 630 O O . ASN A 1 85 ? 12.213 -14.207 -19.913 1.00 92.38 85 ASN A O 1
ATOM 634 N N . ALA A 1 86 ? 10.878 -12.405 -19.858 1.00 94.12 86 ALA A N 1
ATOM 635 C CA . ALA A 1 86 ? 11.548 -11.697 -20.943 1.00 94.12 86 ALA A CA 1
ATOM 636 C C . ALA A 1 86 ? 12.352 -10.506 -20.400 1.00 94.12 86 ALA A C 1
ATOM 638 O O . ALA A 1 86 ? 11.827 -9.758 -19.571 1.00 94.12 86 ALA A O 1
ATOM 639 N N . PRO A 1 87 ? 13.580 -10.266 -20.898 1.00 95.75 87 PRO A N 1
ATOM 640 C CA . PRO A 1 87 ? 14.364 -9.117 -20.479 1.00 95.75 87 PRO A CA 1
ATOM 641 C C . PRO A 1 87 ? 13.669 -7.818 -20.893 1.00 95.75 87 PRO A C 1
ATOM 643 O O . PRO A 1 87 ? 13.241 -7.664 -22.038 1.00 95.75 87 PRO A O 1
ATOM 646 N N . ARG A 1 88 ? 13.606 -6.863 -19.967 1.00 95.44 88 ARG A N 1
ATOM 647 C CA . ARG A 1 88 ? 12.988 -5.555 -20.189 1.00 95.44 88 ARG A CA 1
ATOM 648 C C . ARG A 1 88 ? 13.847 -4.691 -21.115 1.00 95.44 88 ARG A C 1
ATOM 650 O O . ARG A 1 88 ? 15.069 -4.614 -20.923 1.00 95.44 88 ARG A O 1
ATOM 657 N N . VAL A 1 89 ? 13.216 -4.024 -22.082 1.00 95.31 89 VAL A N 1
ATOM 658 C CA . VAL A 1 89 ? 13.866 -3.146 -23.071 1.00 95.31 89 VAL A CA 1
ATOM 659 C C . VAL A 1 89 ? 13.945 -1.708 -22.556 1.00 95.31 89 VAL A C 1
ATOM 661 O O . VAL A 1 89 ? 15.016 -1.101 -22.591 1.00 95.31 89 VAL A O 1
ATOM 664 N N . TYR A 1 90 ? 12.853 -1.168 -22.006 1.00 93.94 90 TYR A N 1
ATOM 665 C CA . TYR A 1 90 ? 12.761 0.234 -21.584 1.00 93.94 90 TYR A CA 1
ATOM 666 C C . TYR A 1 90 ? 13.031 0.399 -20.084 1.00 93.94 90 TYR A C 1
ATOM 668 O O . TYR A 1 90 ? 12.217 0.899 -19.319 1.00 93.94 90 TYR A O 1
ATOM 676 N N . ARG A 1 91 ? 14.209 -0.033 -19.626 1.00 93.06 91 ARG A N 1
ATOM 677 C CA . ARG A 1 91 ? 14.567 -0.007 -18.189 1.00 93.06 91 ARG A CA 1
ATOM 678 C C . ARG A 1 91 ? 14.666 1.413 -17.627 1.00 93.06 91 ARG A C 1
ATOM 680 O O . ARG A 1 91 ? 14.262 1.672 -16.500 1.00 93.06 91 ARG A O 1
ATOM 687 N N . ASN A 1 92 ? 15.158 2.340 -18.447 1.00 91.56 92 ASN A N 1
ATOM 688 C CA . ASN A 1 92 ? 15.414 3.731 -18.062 1.00 91.56 92 ASN A CA 1
ATOM 689 C C . ASN A 1 92 ? 14.139 4.586 -17.957 1.00 91.56 92 ASN A C 1
ATOM 691 O O . ASN A 1 92 ? 14.233 5.789 -17.729 1.00 91.56 92 ASN A O 1
ATOM 695 N N . THR A 1 93 ? 12.956 3.999 -18.154 1.00 93.50 93 THR A N 1
ATOM 696 C CA . THR A 1 93 ? 11.671 4.697 -18.032 1.00 93.50 93 THR A CA 1
ATOM 697 C C . THR A 1 93 ? 10.949 4.369 -16.727 1.00 93.50 93 THR A C 1
ATOM 699 O O . THR A 1 93 ? 9.793 4.751 -16.577 1.00 93.50 93 THR A O 1
ATOM 702 N N . LEU A 1 94 ? 11.589 3.673 -15.783 1.00 95.75 94 LEU A N 1
ATOM 703 C CA . LEU A 1 94 ? 10.989 3.305 -14.502 1.00 95.75 94 LEU A CA 1
ATOM 704 C C . LEU A 1 94 ? 11.546 4.155 -13.359 1.00 95.75 94 LEU A C 1
ATOM 706 O O . LEU A 1 94 ? 12.756 4.311 -13.211 1.00 95.75 94 LEU A O 1
ATOM 710 N N . VAL A 1 95 ? 10.644 4.660 -12.524 1.00 95.75 95 VAL A N 1
ATOM 711 C CA . VAL A 1 95 ? 10.949 5.297 -11.241 1.00 95.75 95 VAL A CA 1
ATOM 712 C C . VAL A 1 95 ? 10.285 4.471 -10.153 1.00 95.75 95 VAL A C 1
ATOM 714 O O . VAL A 1 95 ? 9.091 4.209 -10.240 1.00 95.75 95 VAL A O 1
ATOM 717 N N . PHE A 1 96 ? 11.039 4.066 -9.135 1.00 96.00 96 PHE A N 1
ATOM 718 C CA . PHE A 1 96 ? 10.532 3.213 -8.062 1.00 96.00 96 PHE A CA 1
ATOM 719 C C . PHE A 1 96 ? 10.328 4.000 -6.772 1.00 96.00 96 PHE A C 1
ATOM 721 O O . PHE A 1 96 ? 11.138 4.861 -6.429 1.00 96.00 96 PHE A O 1
ATOM 728 N N . LEU A 1 97 ? 9.259 3.671 -6.053 1.00 94.88 97 LEU A N 1
ATOM 729 C CA . LEU A 1 97 ? 8.970 4.152 -4.709 1.00 94.88 97 LEU A CA 1
ATOM 730 C C . LEU A 1 97 ? 8.722 2.944 -3.809 1.00 94.88 97 LEU A C 1
ATOM 732 O O . LEU A 1 97 ? 8.035 2.007 -4.209 1.00 94.88 97 LEU A O 1
ATOM 736 N N . ALA A 1 98 ? 9.267 2.977 -2.602 1.00 95.19 98 ALA A N 1
ATOM 737 C CA . ALA A 1 98 ? 9.090 1.941 -1.595 1.00 95.19 98 ALA A CA 1
ATOM 738 C C . ALA A 1 98 ? 8.875 2.610 -0.238 1.00 95.19 98 ALA A C 1
ATOM 740 O O . ALA A 1 98 ? 9.468 3.660 0.015 1.00 95.19 98 ALA A O 1
ATOM 741 N N . ALA A 1 99 ? 8.059 1.994 0.613 1.00 94.75 99 ALA A N 1
ATOM 742 C CA . ALA A 1 99 ? 7.827 2.477 1.970 1.00 94.75 99 ALA A CA 1
ATOM 743 C C . ALA A 1 99 ? 9.114 2.413 2.812 1.00 94.75 99 ALA A C 1
ATOM 745 O O . ALA A 1 99 ? 9.919 1.485 2.646 1.00 94.75 99 ALA A O 1
ATOM 746 N N . ASP A 1 100 ? 9.303 3.352 3.743 1.00 93.69 100 ASP A N 1
ATOM 747 C CA . ASP A 1 100 ? 10.374 3.247 4.738 1.00 93.69 100 ASP A CA 1
ATOM 748 C C . ASP A 1 100 ? 10.047 2.129 5.736 1.00 93.69 100 ASP A C 1
ATOM 750 O O . ASP A 1 100 ? 9.088 2.188 6.508 1.00 93.69 100 ASP A O 1
ATOM 754 N N . SER A 1 101 ? 10.916 1.120 5.769 1.00 92.75 101 SER A N 1
ATOM 755 C CA . SER A 1 101 ? 10.904 0.016 6.734 1.00 92.75 101 SER A CA 1
ATOM 756 C C . SER A 1 101 ? 10.686 0.443 8.191 1.00 92.75 101 SER A C 1
ATOM 758 O O . SER A 1 101 ? 10.065 -0.297 8.947 1.00 92.75 101 SER A O 1
ATOM 760 N N . ARG A 1 102 ? 11.155 1.630 8.600 1.00 91.94 102 ARG A N 1
ATOM 761 C CA . ARG A 1 102 ? 11.001 2.131 9.978 1.00 91.94 102 ARG A CA 1
ATOM 762 C C . ARG A 1 102 ? 9.558 2.461 10.342 1.00 91.94 102 ARG A C 1
ATOM 764 O O . ARG A 1 102 ? 9.206 2.408 11.515 1.00 91.94 102 ARG A O 1
ATOM 771 N N . GLN A 1 103 ? 8.743 2.802 9.351 1.00 93.25 103 GLN A N 1
ATOM 772 C CA . GLN A 1 103 ? 7.350 3.204 9.543 1.00 93.25 103 GLN A CA 1
ATOM 773 C C . GLN A 1 103 ? 6.399 2.008 9.443 1.00 93.25 103 GLN A C 1
ATOM 775 O O . GLN A 1 103 ? 5.255 2.077 9.902 1.00 93.25 103 GLN A O 1
ATOM 780 N N . MET A 1 104 ? 6.883 0.887 8.901 1.00 93.38 104 MET A N 1
ATOM 781 C CA . MET A 1 104 ? 6.065 -0.273 8.572 1.00 93.38 104 MET A CA 1
ATOM 782 C C . MET A 1 104 ? 5.411 -0.944 9.770 1.00 93.38 104 MET A C 1
ATOM 784 O O . MET A 1 104 ? 4.267 -1.380 9.647 1.00 93.38 104 MET A O 1
ATOM 788 N N . ASP A 1 105 ? 6.092 -1.032 10.910 1.00 93.38 105 ASP A N 1
ATOM 789 C CA . ASP A 1 105 ? 5.509 -1.646 12.109 1.00 93.38 105 ASP A CA 1
ATOM 790 C C . ASP A 1 105 ? 4.328 -0.807 12.613 1.00 93.38 105 ASP A C 1
ATOM 792 O O . ASP A 1 105 ? 3.227 -1.317 12.804 1.00 93.38 105 ASP A O 1
ATOM 796 N N . THR A 1 106 ? 4.504 0.516 12.686 1.00 94.69 106 THR A N 1
ATOM 797 C CA . THR A 1 106 ? 3.438 1.425 13.135 1.00 94.69 106 THR A CA 1
ATOM 798 C C . THR A 1 106 ? 2.238 1.463 12.185 1.00 94.69 106 THR A C 1
ATOM 800 O O . THR A 1 106 ? 1.101 1.620 12.633 1.00 94.69 106 THR A O 1
ATOM 803 N N . LEU A 1 107 ? 2.470 1.305 10.877 1.00 96.06 107 LEU A N 1
ATOM 804 C CA . LEU A 1 107 ? 1.409 1.233 9.875 1.00 96.06 107 LEU A CA 1
ATOM 805 C C . LEU A 1 107 ? 0.649 -0.098 9.955 1.00 96.06 107 LEU A C 1
ATOM 807 O O . LEU A 1 107 ? -0.580 -0.098 9.880 1.00 96.06 107 LEU A O 1
ATOM 811 N N . GLN A 1 108 ? 1.358 -1.216 10.140 1.00 95.69 108 GLN A N 1
ATOM 812 C CA . GLN A 1 108 ? 0.748 -2.535 10.336 1.00 95.69 108 GLN A CA 1
ATOM 813 C C . GLN A 1 108 ? -0.108 -2.574 11.603 1.00 95.69 108 GLN A C 1
ATOM 815 O O . GLN A 1 108 ? -1.249 -3.029 11.537 1.00 95.69 108 GLN A O 1
ATOM 820 N N . ASP A 1 109 ? 0.387 -2.034 12.717 1.00 95.31 109 ASP A N 1
ATOM 821 C CA . ASP A 1 109 ? -0.367 -1.958 13.971 1.00 95.31 109 ASP A CA 1
ATOM 822 C C . ASP A 1 109 ? -1.639 -1.114 13.812 1.00 95.31 109 ASP A C 1
ATOM 824 O O . ASP A 1 109 ? -2.731 -1.539 14.199 1.00 95.31 109 ASP A O 1
ATOM 828 N N . ALA A 1 110 ? -1.527 0.063 13.185 1.00 96.50 110 ALA A N 1
ATOM 829 C CA . ALA A 1 110 ? -2.675 0.929 12.921 1.00 96.50 110 ALA A CA 1
ATOM 830 C C . ALA A 1 110 ? -3.721 0.239 12.030 1.00 96.50 110 ALA A C 1
ATOM 832 O O . ALA A 1 110 ? -4.920 0.310 12.315 1.00 96.50 110 ALA A O 1
ATOM 833 N N . MET A 1 111 ? -3.279 -0.460 10.980 1.00 97.19 111 MET A N 1
ATOM 834 C CA . MET A 1 111 ? -4.173 -1.211 10.099 1.00 97.19 111 MET A CA 1
ATOM 835 C C . MET A 1 111 ? -4.829 -2.388 10.827 1.00 97.19 111 MET A C 1
ATOM 837 O O . MET A 1 111 ? -6.025 -2.609 10.662 1.00 97.19 111 MET A O 1
ATOM 841 N N . GLY A 1 112 ? -4.090 -3.113 11.669 1.00 96.19 112 GLY A N 1
ATOM 842 C CA . GLY A 1 112 ? -4.635 -4.202 12.480 1.00 96.19 112 GLY A CA 1
ATOM 843 C C . GLY A 1 112 ? -5.749 -3.726 13.414 1.00 96.19 112 GLY A C 1
ATOM 844 O O . GLY A 1 112 ? -6.816 -4.336 13.467 1.00 96.19 112 GLY A O 1
ATOM 845 N N . ILE A 1 113 ? -5.548 -2.587 14.087 1.00 96.00 113 ILE A N 1
ATOM 846 C CA . ILE A 1 113 ? -6.572 -1.960 14.939 1.00 96.00 113 ILE A CA 1
ATOM 847 C C . ILE A 1 113 ? -7.799 -1.556 14.113 1.00 96.00 113 ILE A C 1
ATOM 849 O O . ILE A 1 113 ? -8.930 -1.815 14.529 1.00 96.00 113 ILE A O 1
ATOM 853 N N . TYR A 1 114 ? -7.595 -0.937 12.948 1.00 97.38 114 TYR A N 1
ATOM 854 C CA . TYR A 1 114 ? -8.691 -0.559 12.055 1.00 97.38 114 TYR A CA 1
ATOM 855 C C . TYR A 1 114 ? -9.506 -1.775 11.603 1.00 97.38 114 TYR A C 1
ATOM 857 O O . TYR A 1 114 ? -10.731 -1.760 11.722 1.00 97.38 114 TYR A O 1
ATOM 865 N N . LEU A 1 115 ? -8.840 -2.834 11.138 1.00 96.44 115 LEU A N 1
ATOM 866 C CA . LEU A 1 115 ? -9.490 -4.069 10.704 1.00 96.44 115 LEU A CA 1
ATOM 867 C C . LEU A 1 115 ? -10.288 -4.715 11.838 1.00 96.44 115 LEU A C 1
ATOM 869 O O . LEU A 1 115 ? -11.431 -5.106 11.621 1.00 96.44 115 LEU A O 1
ATOM 873 N N . ALA A 1 116 ? -9.735 -4.756 13.053 1.00 95.19 116 ALA A N 1
ATOM 874 C CA . ALA A 1 116 ? -10.427 -5.306 14.213 1.00 95.19 116 ALA A CA 1
ATOM 875 C C . ALA A 1 116 ? -11.724 -4.542 14.535 1.00 95.19 116 ALA A C 1
ATOM 877 O O . ALA A 1 116 ? -12.774 -5.157 14.720 1.00 95.19 116 ALA A O 1
ATOM 878 N N . TRP A 1 117 ? -11.683 -3.205 14.565 1.00 96.25 117 TRP A N 1
ATOM 879 C CA . TRP A 1 117 ? -12.885 -2.399 14.805 1.00 96.25 117 TRP A CA 1
ATOM 880 C C . TRP A 1 117 ? -13.897 -2.503 13.665 1.00 96.25 117 TRP A C 1
ATOM 882 O O . TRP A 1 117 ? -15.093 -2.652 13.920 1.00 96.25 117 TRP A O 1
ATOM 892 N N . ASN A 1 118 ? -13.423 -2.492 12.421 1.00 95.81 118 ASN A N 1
ATOM 893 C CA . ASN A 1 118 ? -14.271 -2.644 11.247 1.00 95.81 118 ASN A CA 1
ATOM 894 C C . ASN A 1 118 ? -14.981 -4.009 11.229 1.00 95.81 118 ASN A C 1
ATOM 896 O O . ASN A 1 118 ? -16.157 -4.085 10.880 1.00 95.81 118 ASN A O 1
ATOM 900 N N . ASP A 1 119 ? -14.304 -5.072 11.661 1.00 95.19 119 ASP A N 1
ATOM 901 C CA . ASP A 1 119 ? -14.889 -6.406 11.796 1.00 95.19 119 ASP A CA 1
ATOM 902 C C . ASP A 1 119 ? -15.967 -6.459 12.886 1.00 95.19 119 ASP A C 1
ATOM 904 O O . ASP A 1 119 ? -17.022 -7.052 12.663 1.00 95.19 119 ASP A O 1
ATOM 908 N N . ILE A 1 120 ? -15.763 -5.789 14.027 1.00 94.56 120 ILE A N 1
ATOM 909 C CA . ILE A 1 120 ? -16.787 -5.670 15.083 1.00 94.56 120 ILE A CA 1
ATOM 910 C C . ILE A 1 120 ? -18.035 -4.954 14.553 1.00 94.56 120 ILE A C 1
ATOM 912 O O . ILE A 1 120 ? -19.151 -5.402 14.809 1.00 94.56 120 ILE A O 1
ATOM 916 N N . VAL A 1 121 ? -17.860 -3.856 13.810 1.00 94.88 121 VAL A N 1
ATOM 917 C CA . VAL A 1 121 ? -18.979 -3.109 13.212 1.00 94.88 121 VAL A CA 1
ATOM 918 C C . VAL A 1 121 ? -19.700 -3.954 12.162 1.00 94.88 121 VAL A C 1
ATOM 920 O O . VAL A 1 121 ? -20.929 -3.996 12.157 1.00 94.88 121 VAL A O 1
ATOM 923 N N . ARG A 1 122 ? -18.958 -4.656 11.297 1.00 94.88 122 ARG A N 1
ATOM 924 C CA . ARG A 1 122 ? -19.533 -5.539 10.270 1.00 94.88 122 ARG A CA 1
ATOM 925 C C . ARG A 1 122 ? -20.348 -6.676 10.884 1.00 94.88 122 ARG A C 1
ATOM 927 O O . ARG A 1 122 ? -21.395 -7.031 10.351 1.00 94.88 122 ARG A O 1
ATOM 934 N N . ASP A 1 123 ? -19.887 -7.219 12.004 1.00 95.44 123 ASP A N 1
ATOM 935 C CA . ASP A 1 123 ? -20.504 -8.361 12.674 1.00 95.44 123 ASP A CA 1
ATOM 936 C C . ASP A 1 123 ? -21.469 -7.944 13.805 1.00 95.44 123 ASP A C 1
ATOM 938 O O . ASP A 1 123 ? -21.873 -8.784 14.611 1.00 95.44 123 ASP A O 1
ATOM 942 N N . ALA A 1 124 ? -21.871 -6.669 13.869 1.00 93.50 124 ALA A N 1
ATOM 943 C CA . ALA A 1 124 ? -22.669 -6.112 14.963 1.00 93.50 124 ALA A CA 1
ATOM 944 C C . ALA A 1 124 ? -23.973 -6.879 15.242 1.00 93.50 124 ALA A C 1
ATOM 946 O O . ALA A 1 124 ? -24.295 -7.130 16.403 1.00 93.50 124 ALA A O 1
ATOM 947 N N . GLU A 1 125 ? -24.695 -7.295 14.195 1.00 91.62 125 GLU A N 1
ATOM 948 C CA . GLU A 1 125 ? -25.925 -8.093 14.328 1.00 91.62 125 GLU A CA 1
ATOM 949 C C . GLU A 1 125 ? -25.640 -9.493 14.884 1.00 91.62 125 GLU A C 1
ATOM 951 O O . GLU A 1 125 ? -26.343 -9.982 15.763 1.00 91.62 125 GLU A O 1
ATOM 956 N N . ARG A 1 126 ? -24.568 -10.135 14.404 1.00 94.88 126 ARG A N 1
ATOM 957 C CA . ARG A 1 126 ? -24.150 -11.473 14.848 1.00 94.88 126 ARG A CA 1
ATOM 958 C C . ARG A 1 126 ? -23.699 -11.472 16.310 1.00 94.88 126 ARG A C 1
ATOM 960 O O . ARG A 1 126 ? -23.830 -12.486 16.991 1.00 94.88 126 ARG A O 1
ATOM 967 N N . LEU A 1 127 ? -23.129 -10.360 16.760 1.00 92.56 127 LEU A N 1
ATOM 968 C CA . LEU A 1 127 ? -22.653 -10.148 18.124 1.00 92.56 127 LEU A CA 1
ATOM 969 C C . LEU A 1 127 ? -23.743 -9.611 19.069 1.00 92.56 127 LEU A C 1
ATOM 971 O O . LEU A 1 127 ? -23.450 -9.431 20.248 1.00 92.56 127 LEU A O 1
ATOM 975 N N . ASP A 1 128 ? -24.965 -9.371 18.571 1.00 93.25 128 ASP A N 1
ATOM 976 C CA . ASP A 1 128 ? -26.090 -8.788 19.322 1.00 93.25 128 ASP A CA 1
ATOM 977 C C . ASP A 1 128 ? -25.691 -7.497 20.068 1.00 93.25 128 ASP A C 1
ATOM 979 O O . ASP A 1 128 ? -25.988 -7.289 21.249 1.00 93.25 128 ASP A O 1
ATOM 983 N N . LEU A 1 129 ? -24.926 -6.631 19.387 1.00 92.56 129 LEU A N 1
ATOM 984 C CA . LEU A 1 129 ? -24.417 -5.399 19.987 1.00 92.56 129 LEU A CA 1
ATOM 985 C C . LEU A 1 129 ? -25.550 -4.412 20.265 1.00 92.56 129 LEU A C 1
ATOM 987 O O . LEU A 1 129 ? -26.435 -4.173 19.440 1.00 92.56 129 LEU A O 1
ATOM 991 N N . ARG A 1 130 ? -25.473 -3.741 21.417 1.00 95.50 130 ARG A N 1
ATOM 992 C CA . ARG A 1 130 ? -26.399 -2.655 21.747 1.00 95.50 130 ARG A CA 1
ATOM 993 C C . ARG A 1 130 ? -26.117 -1.450 20.858 1.00 95.50 130 ARG A C 1
ATOM 995 O O . ARG A 1 130 ? -24.981 -1.212 20.459 1.00 95.50 130 ARG A O 1
ATOM 1002 N N . ALA A 1 131 ? -27.128 -0.609 20.643 1.00 93.44 131 ALA A N 1
ATOM 1003 C CA . ALA A 1 131 ? -26.981 0.615 19.850 1.00 93.44 131 ALA A CA 1
ATOM 1004 C C . ALA A 1 131 ? -25.824 1.521 20.329 1.00 93.44 131 ALA A C 1
ATOM 1006 O O . ALA A 1 131 ? -25.128 2.119 19.511 1.00 93.44 131 ALA A O 1
ATOM 1007 N N . SER A 1 132 ? -25.577 1.587 21.644 1.00 94.88 132 SER A N 1
ATOM 1008 C CA . SER A 1 132 ? -24.434 2.307 22.221 1.00 94.88 132 SER A CA 1
ATOM 1009 C C . SER A 1 132 ? -23.083 1.717 21.812 1.00 94.88 132 SER A C 1
ATOM 1011 O O . SER A 1 132 ? -22.144 2.463 21.545 1.00 94.88 132 SER A O 1
ATOM 1013 N N . ASP A 1 133 ? -22.991 0.390 21.743 1.00 94.38 133 ASP A N 1
ATOM 1014 C CA . ASP A 1 133 ? -21.756 -0.333 21.438 1.00 94.38 133 ASP A CA 1
ATOM 1015 C C . ASP A 1 133 ? -21.446 -0.248 19.941 1.00 94.38 133 ASP A C 1
ATOM 1017 O O . ASP A 1 133 ? -20.297 -0.032 19.560 1.00 94.38 133 ASP A O 1
ATOM 1021 N N . VAL A 1 134 ? -22.480 -0.303 19.092 1.00 95.19 134 VAL A N 1
ATOM 1022 C CA . VAL A 1 134 ? -22.364 -0.046 17.647 1.00 95.19 134 VAL A CA 1
ATOM 1023 C C . VAL A 1 134 ? -21.876 1.377 17.384 1.00 95.19 134 VAL A C 1
ATOM 1025 O O . VAL A 1 134 ? -20.955 1.575 16.589 1.00 95.19 134 VAL A O 1
ATOM 1028 N N . ALA A 1 135 ? -22.450 2.374 18.066 1.00 96.00 135 ALA A N 1
ATOM 1029 C CA . ALA A 1 135 ? -22.020 3.763 17.931 1.00 96.00 135 ALA A CA 1
ATOM 1030 C C . ALA A 1 135 ? -20.553 3.940 18.357 1.00 96.00 135 ALA A C 1
ATOM 1032 O O . ALA A 1 135 ? -19.774 4.561 17.635 1.00 96.00 135 ALA A O 1
ATOM 1033 N N . LEU A 1 136 ? -20.152 3.339 19.482 1.00 96.06 136 LEU A N 1
ATOM 1034 C CA . LEU A 1 136 ? -18.764 3.357 19.941 1.00 96.06 136 LEU A CA 1
ATOM 1035 C C . LEU A 1 136 ? -17.820 2.695 18.927 1.00 96.06 136 LEU A C 1
ATOM 1037 O O . LEU A 1 136 ? -16.816 3.298 18.555 1.00 96.06 136 LEU A O 1
ATOM 1041 N N . ALA A 1 137 ? -18.139 1.488 18.457 1.00 95.56 137 ALA A N 1
ATOM 1042 C CA . ALA A 1 137 ? -17.318 0.757 17.493 1.00 95.56 137 ALA A CA 1
ATOM 1043 C C . ALA A 1 137 ? -17.187 1.512 16.158 1.00 95.56 137 ALA A C 1
ATOM 1045 O O . ALA A 1 137 ? -16.105 1.556 15.572 1.00 95.56 137 ALA A O 1
ATOM 1046 N N . THR A 1 138 ? -18.253 2.181 15.712 1.00 96.19 138 THR A N 1
ATOM 1047 C CA . THR A 1 138 ? -18.243 3.024 14.504 1.00 96.19 138 THR A CA 1
ATOM 1048 C C . THR A 1 138 ? -17.313 4.229 14.664 1.00 96.19 138 THR A C 1
ATOM 1050 O O . THR A 1 138 ? -16.497 4.508 13.779 1.00 96.19 138 THR A O 1
ATOM 1053 N N . THR A 1 139 ? -17.372 4.915 15.810 1.00 97.69 139 THR A N 1
ATOM 1054 C CA . THR A 1 139 ? -16.454 6.021 16.125 1.00 97.69 139 THR A CA 1
ATOM 1055 C C . THR A 1 139 ? -15.007 5.535 16.151 1.00 97.69 139 THR A C 1
ATOM 1057 O O . THR A 1 139 ? -14.157 6.113 15.477 1.00 97.69 139 THR A O 1
ATOM 1060 N N . ARG A 1 140 ? -14.729 4.416 16.834 1.00 97.12 140 ARG A N 1
ATOM 1061 C CA . ARG A 1 140 ? -13.385 3.817 16.890 1.00 97.12 140 ARG A CA 1
ATOM 1062 C C . ARG A 1 140 ? -12.858 3.405 15.520 1.00 97.12 140 ARG A C 1
ATOM 1064 O O . ARG A 1 140 ? -11.683 3.615 15.236 1.00 97.12 140 ARG A O 1
ATOM 1071 N N . THR A 1 141 ? -13.719 2.866 14.660 1.00 97.31 141 THR A N 1
ATOM 1072 C CA . THR A 1 141 ? -13.358 2.515 13.279 1.00 97.31 141 THR A CA 1
ATOM 1073 C C . THR A 1 141 ? -12.938 3.757 12.491 1.00 97.31 141 THR A C 1
ATOM 1075 O O . THR A 1 141 ? -11.934 3.725 11.782 1.00 97.31 141 THR A O 1
ATOM 1078 N N . THR A 1 142 ? -13.667 4.866 12.645 1.00 97.38 142 THR A N 1
ATOM 1079 C CA . THR A 1 142 ? -13.338 6.143 11.991 1.00 97.38 142 THR A CA 1
ATOM 1080 C C . THR A 1 142 ? -11.996 6.699 12.480 1.00 97.38 142 THR A C 1
ATOM 1082 O O . THR A 1 142 ? -11.127 6.983 11.660 1.00 97.38 142 THR A O 1
ATOM 1085 N N . GLU A 1 143 ? -11.778 6.765 13.798 1.00 97.38 143 GLU A N 1
ATOM 1086 C CA . GLU A 1 143 ? -10.508 7.218 14.399 1.00 97.38 143 GLU A CA 1
ATOM 1087 C C . GLU A 1 143 ? -9.311 6.360 13.939 1.00 97.38 143 GLU A C 1
ATOM 1089 O O . GLU A 1 143 ? -8.243 6.868 13.577 1.00 97.38 143 GLU A O 1
ATOM 1094 N N . ALA A 1 144 ? -9.487 5.034 13.915 1.00 96.12 144 ALA A N 1
ATOM 1095 C CA . ALA A 1 144 ? -8.458 4.108 13.457 1.00 96.12 144 ALA A CA 1
ATOM 1096 C C . ALA A 1 144 ? -8.151 4.298 11.964 1.00 96.12 144 ALA A C 1
ATOM 1098 O O . ALA A 1 144 ? -6.985 4.296 11.567 1.00 96.12 144 ALA A O 1
ATOM 1099 N N . ARG A 1 145 ? -9.175 4.543 11.136 1.00 96.25 145 ARG A N 1
ATOM 1100 C CA . ARG A 1 145 ? -9.006 4.839 9.707 1.00 96.25 145 ARG A CA 1
ATOM 1101 C C . ARG A 1 145 ? -8.195 6.114 9.476 1.00 96.25 145 ARG A C 1
ATOM 1103 O O . ARG A 1 145 ? -7.314 6.123 8.620 1.00 96.25 145 ARG A O 1
ATOM 1110 N N . GLU A 1 146 ? -8.465 7.180 10.223 1.00 96.50 146 GLU A N 1
ATOM 1111 C CA . GLU A 1 146 ? -7.698 8.434 10.140 1.00 96.50 146 GLU A CA 1
ATOM 1112 C C . GLU A 1 146 ? -6.232 8.230 10.542 1.00 96.50 146 GLU A C 1
ATOM 1114 O O . GLU A 1 146 ? -5.314 8.755 9.902 1.00 96.50 146 GLU A O 1
ATOM 1119 N N . THR A 1 147 ? -5.998 7.395 11.556 1.00 96.44 147 THR A N 1
ATOM 1120 C CA . THR A 1 147 ? -4.649 7.006 11.980 1.00 96.44 147 THR A CA 1
ATOM 1121 C C . THR A 1 147 ? -3.918 6.260 10.863 1.00 96.44 147 THR A C 1
ATOM 1123 O O . THR A 1 147 ? -2.792 6.626 10.527 1.00 96.44 147 THR A O 1
ATOM 1126 N N . VAL A 1 148 ? -4.564 5.277 10.222 1.00 96.12 148 VAL A N 1
ATOM 1127 C CA . VAL A 1 148 ? -4.011 4.565 9.054 1.00 96.12 148 VAL A CA 1
ATOM 1128 C C . VAL A 1 148 ? -3.666 5.540 7.930 1.00 96.12 148 VAL A C 1
ATOM 1130 O O . VAL A 1 148 ? -2.566 5.476 7.391 1.00 96.12 148 VAL A O 1
ATOM 1133 N N . GLN A 1 149 ? -4.556 6.478 7.598 1.00 94.56 149 GLN A N 1
ATOM 1134 C CA . GLN A 1 149 ? -4.294 7.472 6.550 1.00 94.56 149 GLN A CA 1
ATOM 1135 C C . GLN A 1 149 ? -3.106 8.379 6.872 1.00 94.56 149 GLN A C 1
ATOM 1137 O O . GLN A 1 149 ? -2.386 8.786 5.962 1.00 94.56 149 GLN A O 1
ATOM 1142 N N . THR A 1 150 ? -2.908 8.708 8.146 1.00 95.62 150 THR A N 1
ATOM 1143 C CA . THR A 1 150 ? -1.764 9.504 8.598 1.00 95.62 150 THR A CA 1
ATOM 1144 C C . THR A 1 150 ? -0.476 8.702 8.445 1.00 95.62 150 THR A C 1
ATOM 1146 O O . THR A 1 150 ? 0.437 9.153 7.761 1.00 95.62 150 THR A O 1
ATOM 1149 N N . ARG A 1 151 ? -0.438 7.468 8.965 1.00 93.75 151 ARG A N 1
ATOM 1150 C CA . ARG A 1 151 ? 0.728 6.576 8.851 1.00 93.75 151 ARG A CA 1
ATOM 1151 C C . ARG A 1 151 ? 1.082 6.243 7.406 1.00 93.75 151 ARG A C 1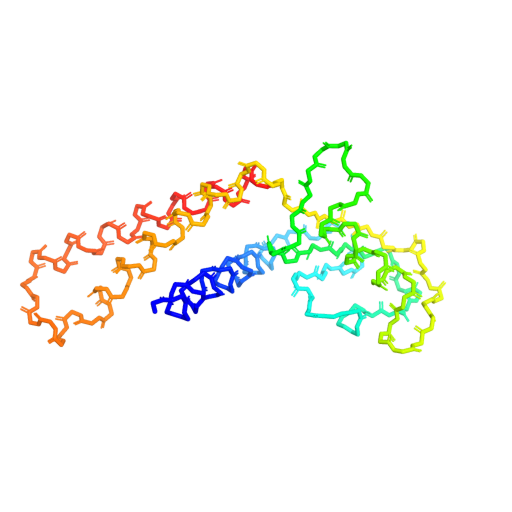
ATOM 1153 O O . ARG A 1 151 ? 2.255 6.210 7.067 1.00 93.75 151 ARG A O 1
ATOM 1160 N N . LEU A 1 152 ? 0.084 6.068 6.542 1.00 93.19 152 LEU A N 1
ATOM 1161 C CA . LEU A 1 152 ? 0.290 5.792 5.120 1.00 93.19 152 LEU A CA 1
ATOM 1162 C C . LEU A 1 152 ? 0.981 6.950 4.383 1.00 93.19 152 LEU A C 1
ATOM 1164 O O . LEU A 1 152 ? 1.675 6.713 3.406 1.00 93.19 152 LEU A O 1
ATOM 1168 N N . LYS A 1 153 ? 0.782 8.198 4.825 1.00 90.69 153 LYS A N 1
ATOM 1169 C CA . LYS A 1 153 ? 1.455 9.376 4.251 1.00 90.69 153 LYS A CA 1
ATOM 1170 C C . LYS A 1 153 ? 2.865 9.589 4.808 1.00 90.69 153 LYS A C 1
ATOM 1172 O O . LYS A 1 153 ? 3.645 10.314 4.201 1.00 90.69 153 LYS A O 1
ATOM 1177 N N . GLU A 1 154 ? 3.147 9.036 5.984 1.00 89.75 154 GLU A N 1
ATOM 1178 C CA . GLU A 1 154 ? 4.438 9.140 6.672 1.00 89.75 154 GLU A CA 1
ATOM 1179 C C . GLU A 1 154 ? 5.422 8.026 6.289 1.00 89.75 154 GLU A C 1
ATOM 1181 O O . GLU A 1 154 ? 6.616 8.171 6.566 1.00 89.75 154 GLU A O 1
ATOM 1186 N N . ALA A 1 155 ? 4.913 6.919 5.741 1.00 83.88 155 ALA A N 1
ATOM 1187 C CA . ALA A 1 155 ? 5.670 5.752 5.291 1.00 83.88 155 ALA A CA 1
ATOM 1188 C C . ALA A 1 155 ? 6.213 5.928 3.868 1.00 83.88 155 ALA A C 1
ATOM 1190 O O . ALA A 1 155 ? 7.342 5.437 3.631 1.00 83.88 155 ALA A O 1
#

pLDDT: mean 92.53, std 6.58, range [54.91, 97.69]